Protein AF-A0A366MHG0-F1 (afdb_monomer)

Secondary structure (DSSP, 8-state):
-HHHHTT--TT--PPP-SS-TTSSSSS------SS-S-HHHHHHSPPPPPBTTSSSS-B-SHHHHHSS-HHHH--S-------TT--TTSTTTT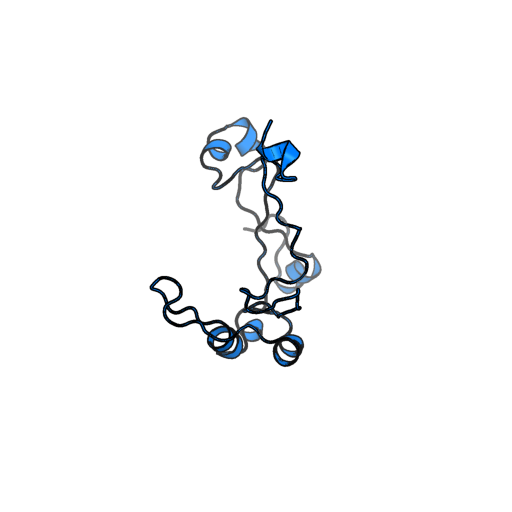TSHHHHHHS-S------HHHHHHHTPPTT--

Solvent-accessible surface area (backbone atoms only — not comparable to full-atom values): 8270 Å² total; per-residue (Å²): 109,71,49,60,76,71,72,44,48,97,88,55,80,77,73,88,73,84,61,42,83,91,44,97,61,36,50,97,69,84,50,41,62,63,80,46,92,48,66,79,46,39,80,76,22,52,48,56,77,58,38,74,61,57,88,84,39,69,45,72,34,34,65,62,36,67,68,55,72,55,39,80,81,51,74,71,88,86,80,88,83,81,59,95,62,49,55,92,92,27,71,68,32,60,70,33,69,75,35,23,68,77,60,73,69,91,82,83,91,70,58,68,74,55,28,60,73,72,70,54,57,92,91,66,130

Structure (mmCIF, N/CA/C/O backbone):
data_AF-A0A366MHG0-F1
#
_entry.id   AF-A0A366MHG0-F1
#
loop_
_atom_site.group_PDB
_atom_site.id
_atom_site.type_symbol
_atom_site.label_atom_id
_atom_site.label_alt_id
_atom_site.label_comp_id
_atom_site.label_asym_id
_atom_site.label_entity_id
_atom_site.label_seq_id
_atom_site.pdbx_PDB_ins_code
_atom_site.Cartn_x
_atom_site.Cartn_y
_atom_site.Cartn_z
_atom_site.occupancy
_atom_site.B_iso_or_equiv
_atom_site.auth_seq_id
_atom_site.auth_comp_id
_atom_site.auth_asym_id
_atom_site.auth_atom_id
_atom_site.pdbx_PDB_model_num
ATOM 1 N N . LYS A 1 1 ? -10.702 5.077 -48.556 1.00 59.97 1 LYS A N 1
ATOM 2 C CA . LYS A 1 1 ? -10.607 4.162 -49.718 1.00 59.97 1 LYS A CA 1
ATOM 3 C C . LYS A 1 1 ? -9.160 3.720 -49.944 1.00 59.97 1 LYS A C 1
ATOM 5 O O . LYS A 1 1 ? -8.868 2.586 -49.609 1.00 59.97 1 LYS A O 1
ATOM 10 N N . TYR A 1 2 ? -8.244 4.633 -50.281 1.00 74.56 2 TYR A N 1
ATOM 11 C CA . TYR A 1 2 ? -6.814 4.326 -50.474 1.00 74.56 2 TYR A CA 1
ATOM 12 C C . TYR A 1 2 ? -6.091 3.713 -49.258 1.00 74.56 2 TYR A C 1
ATOM 14 O O . TYR A 1 2 ? -5.275 2.819 -49.423 1.00 74.56 2 TYR A O 1
ATOM 22 N N . ALA A 1 3 ? -6.411 4.140 -48.029 1.00 69.38 3 ALA A N 1
ATOM 23 C CA . ALA A 1 3 ? -5.793 3.578 -46.821 1.00 69.38 3 ALA A CA 1
ATOM 24 C C . ALA A 1 3 ? -6.164 2.098 -46.595 1.00 69.38 3 ALA A C 1
ATOM 26 O O . ALA A 1 3 ? -5.289 1.281 -46.337 1.00 69.38 3 ALA A O 1
ATOM 27 N N . LEU A 1 4 ? -7.441 1.741 -46.773 1.00 69.88 4 LEU A N 1
ATOM 28 C CA . LEU A 1 4 ? -7.904 0.354 -46.651 1.00 69.88 4 LEU A CA 1
ATOM 29 C C . LEU A 1 4 ? -7.364 -0.522 -47.793 1.00 69.88 4 LEU A C 1
ATOM 31 O O . LEU A 1 4 ? -6.977 -1.658 -47.546 1.00 69.88 4 LEU A O 1
ATOM 35 N N . GLU A 1 5 ? -7.275 0.017 -49.016 1.00 78.56 5 GLU A N 1
ATOM 36 C CA . GLU A 1 5 ? -6.643 -0.657 -50.166 1.00 78.56 5 GLU A CA 1
ATOM 37 C C . GLU A 1 5 ? -5.135 -0.891 -49.952 1.00 78.56 5 GLU A C 1
ATOM 39 O O . GLU A 1 5 ? -4.614 -1.920 -50.369 1.00 78.56 5 GLU A O 1
ATOM 44 N N . ALA A 1 6 ? -4.443 0.007 -49.244 1.00 78.50 6 ALA A N 1
ATOM 45 C CA . ALA A 1 6 ? -3.040 -0.148 -48.852 1.00 78.50 6 ALA A CA 1
ATOM 46 C C . ALA A 1 6 ? -2.835 -1.037 -47.603 1.00 78.50 6 ALA A C 1
ATOM 48 O O . ALA A 1 6 ? -1.720 -1.129 -47.089 1.00 78.50 6 ALA A O 1
ATOM 49 N N . GLY A 1 7 ? -3.896 -1.663 -47.075 1.00 75.75 7 GLY A N 1
ATOM 50 C CA . GLY A 1 7 ? -3.837 -2.496 -45.869 1.00 75.75 7 GLY A CA 1
ATOM 51 C C . GLY A 1 7 ? -3.595 -1.712 -44.572 1.00 75.75 7 GLY A C 1
ATOM 52 O O . GLY A 1 7 ? -3.194 -2.293 -43.565 1.00 75.75 7 GLY A O 1
ATOM 53 N N . LEU A 1 8 ? -3.807 -0.393 -44.579 1.00 73.62 8 LEU A N 1
ATOM 54 C CA . LEU A 1 8 ? -3.691 0.485 -43.417 1.00 73.62 8 LEU A CA 1
ATOM 55 C C . LEU A 1 8 ? -5.051 0.584 -42.708 1.00 73.62 8 LEU A C 1
ATOM 57 O O . LEU A 1 8 ? -6.019 1.119 -43.253 1.00 73.62 8 LEU A O 1
ATOM 61 N N . CYS A 1 9 ? -5.133 0.077 -41.477 1.00 69.38 9 CYS A N 1
ATOM 62 C CA . CYS A 1 9 ? -6.289 0.262 -40.605 1.00 69.38 9 CYS A CA 1
ATOM 63 C C . CYS A 1 9 ? -6.327 1.703 -40.053 1.00 69.38 9 CYS A C 1
ATOM 65 O O . CYS A 1 9 ? -5.296 2.194 -39.586 1.00 69.38 9 CYS A O 1
ATOM 67 N N . PRO A 1 10 ? -7.499 2.377 -40.023 1.00 69.69 10 PRO A N 1
ATOM 68 C CA . PRO A 1 10 ? -7.635 3.758 -39.535 1.00 69.69 10 PRO A CA 1
ATOM 69 C C . PRO A 1 10 ? -7.179 3.977 -38.084 1.00 69.69 10 PRO A C 1
ATOM 71 O O . PRO A 1 10 ? -6.813 5.086 -37.716 1.00 69.69 10 PRO A O 1
ATOM 74 N N . TYR A 1 11 ? -7.198 2.923 -37.268 1.00 71.00 11 TYR A N 1
ATOM 75 C CA . TYR A 1 11 ? -6.796 2.921 -35.855 1.00 71.00 11 TYR A CA 1
ATOM 76 C C . TYR A 1 11 ? -5.328 2.498 -35.642 1.00 71.00 11 TYR A C 1
ATOM 78 O O . TYR A 1 11 ? -4.879 2.374 -34.505 1.00 71.00 11 TYR A O 1
ATOM 86 N N . GLY A 1 12 ? -4.569 2.295 -36.724 1.00 68.06 12 GLY A N 1
ATOM 87 C CA . GLY A 1 12 ? -3.175 1.861 -36.694 1.00 68.06 12 GLY A CA 1
ATOM 88 C C . GLY A 1 12 ? -2.996 0.362 -36.950 1.00 68.06 12 GLY A C 1
ATOM 89 O O . GLY A 1 12 ? -3.836 -0.462 -36.602 1.00 68.06 12 GLY A O 1
ATOM 90 N N . ASN A 1 13 ? -1.861 0.016 -37.561 1.00 71.44 13 ASN A N 1
ATOM 91 C CA . ASN A 1 13 ? -1.453 -1.362 -37.876 1.00 71.44 13 ASN A CA 1
ATOM 92 C C . ASN A 1 13 ? -0.520 -1.971 -36.814 1.00 71.44 13 ASN A C 1
ATOM 94 O O . ASN A 1 13 ? 0.109 -3.006 -37.048 1.00 71.44 13 ASN A O 1
ATOM 98 N N . ALA A 1 14 ? -0.370 -1.307 -35.667 1.00 74.50 14 ALA A N 1
ATOM 99 C CA . ALA A 1 14 ? 0.472 -1.797 -34.588 1.00 74.50 14 ALA A CA 1
ATOM 100 C C . ALA A 1 14 ? -0.120 -3.091 -34.012 1.00 74.50 14 ALA A 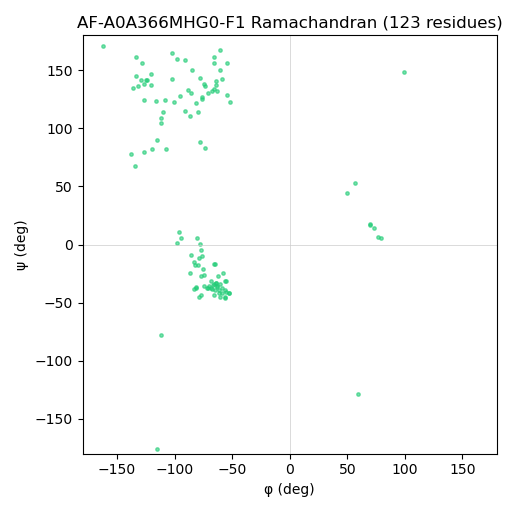C 1
ATOM 102 O O . ALA A 1 14 ? -1.319 -3.188 -33.756 1.00 74.50 14 ALA A O 1
ATOM 103 N N . LYS A 1 15 ? 0.732 -4.097 -33.806 1.00 77.12 15 LYS A N 1
ATOM 104 C CA . LYS A 1 15 ? 0.357 -5.315 -33.082 1.00 77.12 15 LYS A CA 1
ATOM 105 C C . LYS A 1 15 ? 0.535 -5.081 -31.587 1.00 77.12 15 LYS A C 1
ATOM 107 O O . LYS A 1 15 ? 1.423 -4.330 -31.183 1.00 77.12 15 LYS A O 1
ATOM 112 N N . ALA A 1 16 ? -0.276 -5.758 -30.775 1.00 83.56 16 ALA A N 1
ATOM 113 C CA . ALA A 1 16 ? -0.053 -5.799 -29.336 1.00 83.56 16 ALA A CA 1
ATOM 114 C C . ALA A 1 16 ? 1.379 -6.280 -29.050 1.00 83.56 16 ALA A C 1
ATOM 116 O O . ALA A 1 16 ? 1.827 -7.292 -29.593 1.00 83.56 16 ALA A O 1
ATOM 117 N N . MET A 1 17 ? 2.102 -5.527 -28.224 1.00 85.56 17 MET A N 1
ATOM 118 C CA . MET A 1 17 ? 3.479 -5.841 -27.866 1.00 85.56 17 MET A CA 1
ATOM 119 C C . MET A 1 17 ? 3.488 -6.794 -26.675 1.00 85.56 17 MET A C 1
ATOM 121 O O . MET A 1 17 ? 3.150 -6.407 -25.561 1.00 85.56 17 MET A O 1
ATOM 125 N N . THR A 1 18 ? 3.892 -8.041 -26.906 1.00 88.44 18 THR A N 1
ATOM 126 C CA . THR A 1 18 ? 4.148 -9.018 -25.833 1.00 88.44 18 THR A CA 1
ATOM 127 C C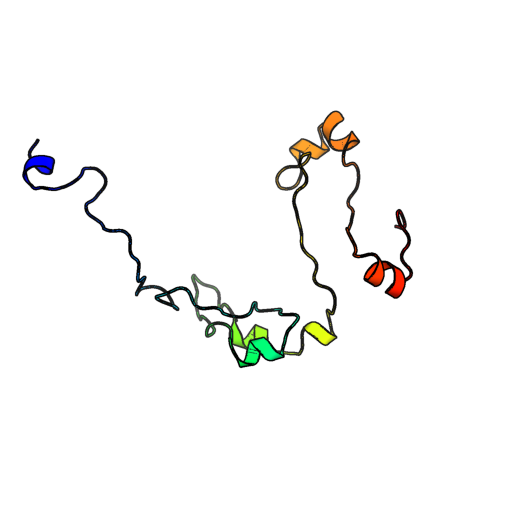 . THR A 1 18 ? 5.512 -8.814 -25.173 1.00 88.44 18 THR A C 1
ATOM 129 O O . THR A 1 18 ? 5.739 -9.297 -24.068 1.00 88.44 18 THR A O 1
ATOM 132 N N . ILE A 1 19 ? 6.411 -8.088 -25.844 1.00 90.31 19 ILE A N 1
ATOM 133 C CA . ILE A 1 19 ? 7.727 -7.689 -25.349 1.00 90.31 19 ILE A CA 1
ATOM 134 C C . ILE A 1 19 ? 7.834 -6.172 -25.500 1.00 90.31 19 ILE A C 1
ATOM 136 O O . ILE A 1 19 ? 7.671 -5.646 -26.603 1.00 90.31 19 ILE A O 1
ATOM 140 N N . ALA A 1 20 ? 8.116 -5.479 -24.399 1.00 91.00 20 ALA A N 1
ATOM 141 C CA . ALA A 1 20 ? 8.255 -4.028 -24.336 1.00 91.00 20 ALA A CA 1
ATOM 142 C C . ALA A 1 20 ? 9.734 -3.628 -24.157 1.00 91.00 20 ALA A C 1
ATOM 144 O O . ALA A 1 20 ? 10.166 -3.364 -23.039 1.00 91.00 20 ALA A O 1
ATOM 145 N N . PRO A 1 21 ? 10.545 -3.568 -25.232 1.00 87.56 21 PRO A N 1
ATOM 146 C CA . PRO A 1 21 ? 11.993 -3.361 -25.126 1.00 87.56 21 PRO A CA 1
ATOM 147 C C . PRO A 1 21 ? 12.397 -1.998 -24.543 1.00 87.56 21 PRO A C 1
ATOM 149 O O . PRO A 1 21 ? 13.540 -1.830 -24.136 1.00 87.56 21 PRO A O 1
ATOM 152 N N . SER A 1 22 ? 11.487 -1.021 -24.503 1.00 88.19 22 SER A N 1
ATOM 153 C CA . SER A 1 22 ? 11.720 0.294 -23.896 1.00 88.19 22 SER A CA 1
ATOM 154 C C . SER A 1 22 ? 11.618 0.295 -22.366 1.00 88.19 22 SER A C 1
ATOM 156 O O . SER A 1 22 ? 11.963 1.294 -21.736 1.00 88.19 22 SER A O 1
ATOM 158 N N . PHE A 1 23 ? 11.106 -0.778 -21.756 1.00 89.69 23 PHE A N 1
ATOM 159 C CA . PHE A 1 23 ? 10.932 -0.877 -20.309 1.00 89.69 23 PHE A CA 1
ATOM 160 C C . PHE A 1 23 ? 12.174 -1.492 -19.659 1.00 89.69 23 PHE A C 1
ATOM 162 O O . PHE A 1 23 ? 12.944 -2.198 -20.304 1.00 89.69 23 PHE A O 1
ATOM 169 N N . ILE A 1 24 ? 12.350 -1.245 -18.355 1.00 88.94 24 ILE A N 1
ATOM 170 C CA . ILE A 1 24 ? 13.441 -1.849 -17.564 1.00 88.94 24 ILE A CA 1
ATOM 171 C C . ILE A 1 24 ? 13.372 -3.376 -17.657 1.00 88.94 24 ILE A C 1
ATOM 173 O O . ILE A 1 24 ? 14.382 -4.040 -17.876 1.00 88.94 24 ILE A O 1
ATOM 177 N N . ASP A 1 25 ? 12.161 -3.916 -17.517 1.00 91.75 25 ASP A N 1
ATOM 178 C CA . ASP A 1 25 ? 11.866 -5.325 -17.715 1.00 91.75 25 ASP A CA 1
ATOM 179 C C . ASP A 1 25 ? 10.995 -5.470 -18.971 1.00 91.75 25 ASP A C 1
ATOM 181 O O . ASP A 1 25 ? 9.821 -5.096 -18.947 1.00 91.75 25 ASP A O 1
ATOM 185 N N . PRO A 1 26 ? 11.540 -6.015 -20.076 1.00 93.00 26 PRO A N 1
ATOM 186 C CA . PRO A 1 26 ? 10.791 -6.163 -21.326 1.00 93.00 26 PRO A CA 1
ATOM 187 C C . PRO A 1 26 ? 9.612 -7.135 -21.254 1.00 93.00 26 PRO A C 1
ATOM 189 O O . PRO A 1 26 ? 8.758 -7.144 -22.137 1.00 93.00 26 PRO A O 1
ATOM 192 N N . ILE A 1 27 ? 9.595 -7.977 -20.224 1.00 93.94 27 ILE A N 1
ATOM 193 C CA . ILE A 1 27 ? 8.565 -8.965 -19.908 1.00 93.94 27 ILE A CA 1
ATOM 194 C C . ILE A 1 27 ? 8.279 -8.814 -18.410 1.00 93.94 27 ILE A C 1
ATOM 196 O O . ILE A 1 27 ? 9.228 -8.545 -17.666 1.00 93.94 27 ILE A O 1
ATOM 200 N N . PRO A 1 28 ? 7.028 -9.000 -17.943 1.00 92.50 28 PRO A N 1
ATOM 201 C CA . PRO A 1 28 ? 6.713 -8.949 -16.523 1.00 92.50 28 PRO A CA 1
ATOM 202 C C . PRO A 1 28 ? 7.625 -9.870 -15.712 1.00 92.50 28 PRO A C 1
ATOM 204 O O . PRO A 1 28 ? 7.694 -11.077 -15.946 1.00 92.50 28 PRO A O 1
ATOM 207 N N . LYS A 1 29 ? 8.328 -9.280 -14.750 1.00 92.31 29 LYS A N 1
ATOM 208 C CA . LYS A 1 29 ? 9.146 -9.988 -13.771 1.00 92.31 29 LYS A CA 1
ATOM 209 C C . LYS A 1 29 ? 8.695 -9.571 -12.388 1.00 92.31 29 LYS A C 1
ATOM 211 O O . LYS A 1 29 ? 8.380 -8.404 -12.161 1.00 92.31 29 LYS A O 1
ATOM 216 N N . HIS A 1 30 ? 8.677 -10.530 -11.472 1.00 94.12 30 HIS A N 1
ATOM 217 C CA . HIS A 1 30 ? 8.450 -10.220 -10.070 1.00 94.12 30 HIS A CA 1
ATOM 218 C C . HIS A 1 30 ? 9.634 -9.425 -9.519 1.00 94.12 30 HIS A C 1
ATOM 220 O O . HIS A 1 30 ? 10.789 -9.804 -9.724 1.00 94.12 30 HIS A O 1
ATOM 226 N N . ARG A 1 31 ? 9.326 -8.336 -8.820 1.00 94.00 31 ARG A N 1
ATOM 227 C CA . ARG A 1 31 ? 10.259 -7.545 -8.019 1.00 94.00 31 ARG A CA 1
ATOM 228 C C . ARG A 1 31 ? 9.572 -7.235 -6.706 1.00 94.00 31 ARG A C 1
ATOM 230 O O . ARG A 1 31 ? 8.401 -6.851 -6.707 1.00 94.00 31 ARG A O 1
ATOM 237 N N . GLU A 1 32 ? 10.282 -7.402 -5.603 1.00 94.75 32 GLU A N 1
ATOM 238 C CA . GLU A 1 32 ? 9.731 -7.059 -4.303 1.00 94.75 32 GLU A CA 1
ATOM 239 C C . GLU A 1 32 ? 9.464 -5.552 -4.208 1.00 94.75 32 GLU A C 1
ATOM 241 O O . GLU A 1 32 ? 10.277 -4.746 -4.682 1.00 94.75 32 GLU A O 1
ATOM 246 N N . PRO A 1 33 ? 8.351 -5.151 -3.570 1.00 92.69 33 PRO A N 1
ATOM 247 C CA . PRO A 1 33 ? 8.112 -3.761 -3.215 1.00 92.69 33 PRO A CA 1
ATOM 248 C C . PRO A 1 33 ? 9.264 -3.172 -2.389 1.00 92.69 33 PRO A C 1
ATOM 250 O O . PRO A 1 33 ? 9.988 -3.885 -1.691 1.00 92.69 33 PRO A O 1
ATOM 253 N N . LEU A 1 34 ? 9.400 -1.843 -2.419 1.00 93.00 34 LEU A N 1
ATOM 254 C CA . LEU A 1 34 ? 10.441 -1.127 -1.665 1.00 93.00 34 LEU A CA 1
ATOM 255 C C . LEU A 1 34 ? 10.391 -1.423 -0.162 1.00 93.00 34 LEU A C 1
ATOM 257 O O . LEU A 1 34 ? 11.426 -1.587 0.475 1.00 93.00 34 LEU A O 1
ATOM 261 N N . HIS A 1 35 ? 9.182 -1.523 0.387 1.00 91.38 35 HIS A N 1
ATOM 262 C CA . HIS A 1 35 ? 8.938 -1.868 1.781 1.00 91.38 35 HIS A CA 1
ATOM 263 C C . HIS A 1 35 ? 8.206 -3.208 1.825 1.00 91.38 35 HIS A C 1
ATOM 265 O O . HIS A 1 35 ? 6.980 -3.262 1.744 1.00 91.38 35 HIS A O 1
ATOM 271 N N . SER A 1 36 ? 8.972 -4.299 1.887 1.00 89.88 36 SER A N 1
ATOM 272 C CA . SER A 1 36 ? 8.430 -5.656 1.983 1.00 89.88 36 SER A CA 1
ATOM 273 C C . SER A 1 36 ? 8.525 -6.186 3.413 1.00 89.88 36 SER A C 1
ATOM 275 O O . SER A 1 36 ? 9.514 -5.986 4.116 1.00 89.88 36 SER A O 1
ATOM 277 N N . PHE A 1 37 ? 7.505 -6.936 3.831 1.00 88.38 37 PHE A N 1
ATOM 278 C CA . PHE A 1 37 ? 7.491 -7.680 5.097 1.00 88.38 37 PHE A CA 1
ATOM 279 C C . PHE A 1 37 ? 8.333 -8.971 5.033 1.00 88.38 37 PHE A C 1
ATOM 281 O O . PHE A 1 37 ? 8.483 -9.684 6.038 1.00 88.38 37 PHE A O 1
ATOM 288 N N . ARG A 1 38 ? 8.872 -9.279 3.845 1.00 89.75 38 ARG A N 1
ATOM 289 C CA . ARG A 1 38 ? 9.686 -10.454 3.532 1.00 89.75 38 ARG A CA 1
ATOM 290 C C . ARG A 1 38 ? 11.081 -10.054 3.047 1.00 89.75 38 ARG A C 1
ATOM 292 O O . ARG A 1 38 ? 11.330 -10.052 1.842 1.00 89.75 38 ARG A O 1
ATOM 299 N N . PRO A 1 39 ? 12.014 -9.760 3.972 1.00 88.38 39 PRO A N 1
ATOM 300 C CA . PRO A 1 39 ? 13.404 -9.474 3.615 1.00 88.38 39 PRO A CA 1
ATOM 301 C C . PRO A 1 39 ? 14.058 -10.604 2.808 1.00 88.38 39 PRO A C 1
ATOM 303 O O . PRO A 1 39 ? 14.854 -10.345 1.915 1.00 88.38 39 PRO A O 1
ATOM 306 N N . ASP A 1 40 ? 13.645 -11.851 3.048 1.00 91.69 40 ASP A N 1
ATOM 307 C CA . ASP A 1 40 ? 14.121 -13.032 2.324 1.00 91.69 40 ASP A CA 1
ATOM 308 C C . ASP A 1 40 ? 13.804 -13.004 0.819 1.00 91.69 40 ASP A C 1
ATOM 310 O O . ASP A 1 40 ? 14.504 -13.625 0.018 1.00 91.69 40 ASP A O 1
ATOM 314 N N . LEU A 1 41 ? 12.738 -12.304 0.419 1.00 92.62 41 LEU A N 1
ATOM 315 C CA . LEU A 1 41 ? 12.382 -12.146 -0.988 1.00 92.62 41 LEU A CA 1
ATOM 316 C C . LEU A 1 41 ? 13.096 -10.968 -1.643 1.00 92.62 41 LEU A C 1
ATOM 318 O O . LEU A 1 41 ? 13.295 -11.009 -2.854 1.00 92.62 41 LEU A O 1
ATOM 322 N N . ILE A 1 42 ? 13.516 -9.961 -0.871 1.00 92.38 42 ILE A N 1
ATOM 323 C CA . ILE A 1 42 ? 14.257 -8.805 -1.395 1.00 92.38 42 ILE A CA 1
ATOM 324 C C . ILE A 1 42 ? 15.578 -9.274 -2.013 1.00 92.38 42 ILE A C 1
ATOM 326 O O . ILE A 1 42 ? 15.929 -8.849 -3.110 1.00 92.38 42 ILE A O 1
ATOM 330 N N . GLU A 1 43 ? 16.265 -10.216 -1.361 1.00 90.00 43 GLU A N 1
ATOM 331 C CA . GLU A 1 43 ? 17.504 -10.810 -1.879 1.00 90.00 43 GLU A CA 1
ATOM 332 C C . GLU A 1 43 ? 17.289 -11.580 -3.193 1.00 90.00 43 GLU A C 1
ATOM 334 O O . GLU A 1 43 ? 18.143 -11.560 -4.079 1.00 90.00 43 GLU A O 1
ATOM 339 N N . LYS A 1 44 ? 16.140 -12.253 -3.342 1.00 93.50 44 LYS A N 1
ATOM 340 C CA . LYS A 1 44 ? 15.817 -13.063 -4.530 1.00 93.50 44 LYS A CA 1
ATOM 341 C C . LYS A 1 44 ? 15.288 -12.229 -5.693 1.00 93.50 44 LYS A C 1
ATOM 343 O O . LYS A 1 44 ? 15.561 -12.544 -6.850 1.00 93.50 44 LYS A O 1
ATOM 348 N N . TYR A 1 45 ? 14.508 -11.198 -5.388 1.00 94.75 45 TYR A N 1
ATOM 349 C CA . TYR A 1 45 ? 13.783 -10.376 -6.352 1.00 94.75 45 TYR A CA 1
ATOM 350 C C . TYR A 1 45 ? 13.954 -8.890 -6.017 1.00 94.75 45 TYR A C 1
ATOM 352 O O . TYR A 1 45 ? 12.985 -8.228 -5.636 1.00 94.75 45 TYR A O 1
ATOM 360 N N . PRO A 1 46 ? 15.172 -8.340 -6.154 1.00 94.12 46 PRO A N 1
ATOM 361 C CA . PRO A 1 46 ? 15.439 -6.960 -5.776 1.00 94.12 46 PRO A CA 1
ATOM 362 C C . PRO A 1 46 ? 14.687 -5.958 -6.662 1.00 94.12 46 PRO A C 1
ATOM 364 O O . PRO A 1 46 ? 14.345 -6.224 -7.828 1.00 94.12 46 PRO A O 1
ATOM 367 N N . ALA A 1 47 ? 14.472 -4.762 -6.114 1.00 94.12 47 ALA A N 1
ATOM 368 C CA . ALA A 1 47 ? 13.964 -3.620 -6.857 1.00 94.12 47 ALA A CA 1
ATOM 369 C C . ALA A 1 47 ? 14.908 -3.227 -8.010 1.00 94.12 47 ALA A C 1
ATOM 371 O O . ALA A 1 47 ? 16.039 -3.700 -8.143 1.00 94.12 47 ALA A O 1
ATOM 372 N N . SER A 1 48 ? 14.408 -2.369 -8.894 1.00 93.00 48 SER A N 1
ATOM 373 C CA . SER A 1 48 ? 15.181 -1.835 -10.016 1.00 93.00 48 SER A CA 1
ATOM 374 C C . SER A 1 48 ? 16.336 -0.950 -9.540 1.00 93.00 48 SER A C 1
ATOM 376 O O . SER A 1 48 ? 16.324 -0.444 -8.421 1.00 93.00 48 SER A O 1
ATOM 378 N N . ALA A 1 49 ? 17.318 -0.722 -10.413 1.00 93.25 49 ALA A N 1
ATOM 379 C CA . ALA A 1 49 ? 18.362 0.263 -10.154 1.00 93.25 49 ALA A CA 1
ATOM 380 C C . ALA A 1 49 ? 17.775 1.677 -9.995 1.00 93.25 49 ALA A C 1
ATOM 382 O O . ALA A 1 49 ? 16.753 2.013 -10.607 1.00 93.25 49 ALA A O 1
ATOM 383 N N . ASP A 1 50 ? 18.452 2.497 -9.196 1.00 94.19 50 ASP A N 1
ATOM 384 C CA . ASP A 1 50 ? 18.108 3.902 -8.992 1.00 94.19 50 ASP A CA 1
ATOM 385 C C . ASP A 1 50 ? 18.131 4.667 -10.318 1.00 94.19 50 ASP A C 1
ATOM 387 O O . ASP A 1 50 ? 18.975 4.425 -11.186 1.00 94.19 50 ASP A O 1
ATOM 391 N N . LYS A 1 51 ? 17.195 5.604 -10.481 1.00 92.12 51 LYS A N 1
ATOM 392 C CA . LYS A 1 51 ? 17.120 6.438 -11.682 1.00 92.12 51 LYS A CA 1
ATOM 393 C C . LYS A 1 51 ? 17.505 7.863 -11.348 1.00 92.12 51 LYS A C 1
ATOM 395 O O . LYS A 1 51 ? 16.762 8.556 -10.659 1.00 92.12 51 LYS A O 1
ATOM 400 N N . THR A 1 52 ? 18.620 8.312 -11.903 1.00 92.06 52 THR A N 1
ATOM 401 C CA . THR A 1 52 ? 18.994 9.722 -11.858 1.00 92.06 52 THR A CA 1
ATOM 402 C C . THR A 1 52 ? 18.199 10.515 -12.891 1.00 92.06 52 THR A C 1
ATOM 404 O O . THR A 1 52 ? 17.908 10.025 -13.986 1.00 92.06 52 THR A O 1
ATOM 407 N N . ASN A 1 53 ? 17.819 11.742 -12.539 1.00 87.88 53 ASN A N 1
ATOM 408 C CA . ASN A 1 53 ? 17.089 12.673 -13.395 1.00 87.88 53 ASN A CA 1
ATOM 409 C C . ASN A 1 53 ? 15.846 12.051 -14.073 1.00 87.88 53 ASN A C 1
ATOM 411 O O . ASN A 1 53 ? 15.590 12.244 -15.267 1.00 87.88 53 ASN A O 1
ATOM 415 N N . HIS A 1 54 ? 15.047 11.297 -13.314 1.00 87.62 54 HIS A N 1
ATOM 416 C CA . HIS A 1 54 ? 13.778 10.751 -13.781 1.00 87.62 54 HIS A CA 1
ATOM 417 C C . HIS A 1 54 ? 12.735 11.871 -13.869 1.00 87.62 54 HIS A C 1
ATOM 419 O O . HIS A 1 54 ? 11.971 12.119 -12.942 1.00 87.62 54 HIS A O 1
ATOM 425 N N . TRP A 1 55 ? 12.755 12.602 -14.986 1.00 87.38 55 TRP A N 1
ATOM 426 C CA . TRP A 1 55 ? 11.960 13.817 -15.190 1.00 87.38 55 TRP A CA 1
ATOM 427 C C . TRP A 1 55 ? 12.211 14.887 -14.118 1.00 87.38 55 TRP A C 1
ATOM 429 O O . TRP A 1 55 ? 11.270 15.442 -13.556 1.00 87.38 55 TRP A O 1
ATOM 439 N N . ARG A 1 56 ? 13.493 15.240 -13.917 1.00 91.75 56 ARG A N 1
ATOM 440 C CA . ARG A 1 56 ? 13.986 16.286 -12.991 1.00 91.75 56 ARG A CA 1
ATOM 441 C C . ARG A 1 56 ? 14.065 15.888 -11.515 1.00 91.75 56 ARG A C 1
ATOM 443 O O . ARG A 1 56 ? 14.381 16.745 -10.697 1.00 91.75 56 ARG A O 1
ATOM 450 N N . VAL A 1 57 ? 13.807 14.627 -11.171 1.00 92.62 57 VAL A N 1
ATOM 451 C CA . VAL A 1 57 ? 13.944 14.119 -9.798 1.00 92.62 57 VAL A CA 1
ATOM 452 C C . VAL A 1 57 ? 14.726 12.811 -9.807 1.00 92.62 57 VAL A C 1
ATOM 454 O O . VAL A 1 57 ? 14.486 11.947 -10.650 1.00 92.62 57 VAL A O 1
ATOM 457 N N . ASP A 1 58 ? 15.664 12.664 -8.877 1.00 93.62 58 ASP A N 1
ATOM 458 C CA . ASP A 1 58 ? 16.342 11.391 -8.641 1.00 93.62 58 ASP A CA 1
ATOM 459 C C . ASP A 1 58 ? 15.408 10.458 -7.864 1.00 93.62 58 ASP A C 1
ATOM 461 O O . ASP A 1 58 ? 14.865 10.828 -6.823 1.00 93.62 58 ASP A O 1
ATOM 465 N N . VAL A 1 59 ? 15.197 9.249 -8.382 1.00 93.25 59 VAL A N 1
ATOM 466 C CA . VAL A 1 59 ? 14.294 8.260 -7.784 1.00 93.25 59 VAL A CA 1
ATOM 467 C C . VAL A 1 59 ? 15.116 7.093 -7.239 1.00 93.25 59 VAL A C 1
ATOM 469 O O . VAL A 1 59 ? 15.589 6.267 -8.033 1.00 93.25 59 VAL A O 1
ATOM 472 N N . PRO A 1 60 ? 15.289 7.009 -5.906 1.00 93.88 60 PRO A N 1
ATOM 473 C CA . PRO A 1 60 ? 15.944 5.879 -5.270 1.00 93.88 60 PRO A CA 1
ATOM 474 C C . PRO A 1 60 ? 14.986 4.683 -5.223 1.00 93.88 60 PRO A C 1
ATOM 476 O O . PRO A 1 60 ? 13.872 4.778 -4.705 1.00 93.88 60 PRO A O 1
ATOM 479 N N . TYR A 1 61 ? 15.424 3.549 -5.761 1.00 94.19 61 TYR A N 1
ATOM 480 C CA . TYR A 1 61 ? 14.712 2.277 -5.725 1.00 94.19 61 TYR A CA 1
ATOM 481 C C . TYR A 1 61 ? 15.471 1.296 -4.831 1.00 94.19 61 TYR A C 1
ATOM 483 O O . TYR A 1 61 ? 15.094 1.093 -3.677 1.00 94.19 61 TYR A O 1
ATOM 491 N N . ILE A 1 62 ? 16.561 0.712 -5.334 1.00 94.00 62 ILE A N 1
ATOM 492 C CA . ILE A 1 62 ? 17.323 -0.293 -4.591 1.00 94.00 62 ILE A CA 1
ATOM 493 C C . ILE A 1 62 ? 18.010 0.317 -3.370 1.00 94.00 62 ILE A C 1
ATOM 495 O O . ILE A 1 62 ? 17.973 -0.293 -2.306 1.00 94.00 62 ILE A O 1
ATOM 499 N N . SER A 1 63 ? 18.534 1.545 -3.478 1.00 94.06 63 SER A N 1
ATOM 500 C CA . SER A 1 63 ? 19.152 2.230 -2.334 1.00 94.06 63 SER A CA 1
ATOM 501 C C . SER A 1 63 ? 18.171 2.405 -1.179 1.00 94.06 63 SER A C 1
ATOM 503 O O . SER A 1 63 ? 18.525 2.140 -0.034 1.00 94.06 63 SER A O 1
ATOM 505 N N . ARG A 1 64 ? 16.917 2.767 -1.478 1.00 94.50 64 ARG A N 1
ATOM 506 C CA . ARG A 1 64 ? 15.855 2.903 -0.473 1.00 94.50 64 ARG A CA 1
ATOM 507 C C . ARG A 1 64 ? 15.401 1.553 0.082 1.00 94.50 64 ARG A C 1
ATOM 509 O O . ARG A 1 64 ? 15.112 1.443 1.271 1.00 94.50 64 ARG A O 1
ATOM 516 N N . GLN A 1 65 ? 15.340 0.524 -0.761 1.00 93.69 65 GLN A N 1
ATOM 517 C CA . GLN A 1 65 ? 14.946 -0.824 -0.348 1.00 93.69 65 GLN A CA 1
ATOM 518 C C . GLN A 1 65 ? 15.956 -1.442 0.632 1.00 93.69 65 GLN A C 1
ATOM 520 O O . GLN A 1 65 ? 15.541 -2.081 1.596 1.00 93.69 65 GLN A O 1
ATOM 525 N N . THR A 1 66 ? 17.260 -1.221 0.424 1.00 91.31 66 THR A N 1
ATOM 526 C CA . THR A 1 66 ? 18.338 -1.804 1.245 1.00 91.31 66 THR A CA 1
ATOM 527 C C . THR A 1 66 ? 18.885 -0.873 2.327 1.00 91.31 66 THR A C 1
ATOM 529 O O . THR A 1 66 ? 19.811 -1.254 3.034 1.00 91.31 66 THR A O 1
ATOM 532 N N . GLU A 1 67 ? 18.352 0.343 2.461 1.00 92.75 67 GLU A N 1
ATOM 533 C CA . GLU A 1 67 ? 18.821 1.340 3.436 1.00 92.75 67 GLU A CA 1
ATOM 534 C C . GLU A 1 67 ? 18.807 0.809 4.875 1.00 92.75 67 GLU A C 1
ATOM 536 O O . GLU A 1 67 ? 19.728 1.070 5.646 1.00 92.75 67 GLU A O 1
ATOM 541 N N . LYS A 1 68 ? 17.758 0.062 5.235 1.00 89.75 68 LYS A N 1
ATOM 542 C CA . LYS A 1 68 ? 17.576 -0.549 6.555 1.00 89.75 68 LYS A CA 1
ATOM 543 C C . LYS A 1 68 ? 16.535 -1.665 6.517 1.00 89.75 68 LYS A C 1
ATOM 545 O O . LYS A 1 68 ? 15.800 -1.817 5.541 1.00 89.75 68 LYS A O 1
ATOM 550 N N . ASN A 1 69 ? 16.424 -2.417 7.612 1.00 87.81 69 ASN A N 1
ATOM 551 C CA . ASN A 1 69 ? 15.369 -3.412 7.775 1.00 87.81 69 ASN A CA 1
ATOM 552 C C . ASN A 1 69 ? 14.031 -2.748 8.151 1.00 87.81 69 ASN A C 1
ATOM 554 O O . ASN A 1 69 ? 13.690 -2.605 9.323 1.00 87.81 69 ASN A O 1
ATOM 558 N N . TRP A 1 70 ? 13.252 -2.360 7.138 1.00 90.38 70 TRP A N 1
ATOM 559 C CA . TRP A 1 70 ? 11.954 -1.689 7.303 1.00 90.38 70 TRP A CA 1
ATOM 560 C C . TRP A 1 70 ? 10.958 -2.458 8.173 1.00 90.38 70 TRP A C 1
ATOM 562 O O . TRP A 1 70 ? 10.157 -1.843 8.870 1.00 90.38 70 TRP A O 1
ATOM 572 N N . LYS A 1 71 ? 11.018 -3.792 8.158 1.00 89.88 71 LYS A N 1
ATOM 573 C CA . LYS A 1 71 ? 10.109 -4.655 8.917 1.00 89.88 71 LYS A CA 1
ATOM 574 C C . LYS A 1 71 ? 10.294 -4.521 10.428 1.00 89.88 71 LYS A C 1
ATOM 576 O O . LYS A 1 71 ? 9.327 -4.665 11.167 1.00 89.88 71 LYS A O 1
ATOM 581 N N . GLU A 1 72 ? 11.524 -4.315 10.889 1.00 90.75 72 GLU A N 1
ATOM 582 C CA . GLU A 1 72 ? 11.816 -4.213 12.324 1.00 90.75 72 GLU A CA 1
ATOM 583 C C . GLU A 1 72 ? 11.294 -2.899 12.907 1.00 90.75 72 GLU A C 1
ATOM 585 O O . GLU A 1 72 ? 10.771 -2.885 14.018 1.00 90.75 72 GLU A O 1
ATOM 590 N N . GLU A 1 73 ? 11.380 -1.814 12.138 1.00 90.94 73 GLU A N 1
ATOM 591 C CA . GLU A 1 73 ? 10.911 -0.489 12.552 1.00 90.94 73 GLU A CA 1
ATOM 592 C C . GLU A 1 73 ? 9.403 -0.307 12.331 1.00 90.94 73 GLU A C 1
ATOM 594 O O . GLU A 1 73 ? 8.712 0.263 13.173 1.00 90.94 73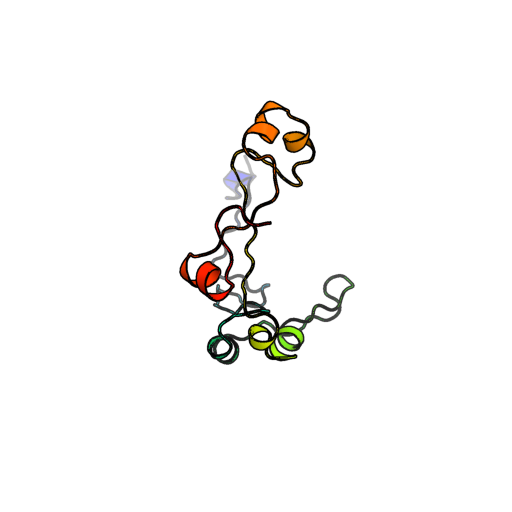 GLU A O 1
ATOM 599 N N . PHE A 1 74 ? 8.876 -0.839 11.224 1.00 91.94 74 PHE A N 1
ATOM 600 C CA . PHE A 1 74 ? 7.468 -0.746 10.838 1.00 91.94 74 PHE A CA 1
ATOM 601 C C . PHE A 1 74 ? 6.893 -2.148 10.572 1.00 91.94 74 PHE A C 1
ATOM 603 O O . PHE A 1 74 ? 6.759 -2.571 9.422 1.00 91.94 74 PHE A O 1
ATOM 610 N N . PRO A 1 75 ? 6.538 -2.902 11.629 1.00 90.38 75 PRO A N 1
ATOM 611 C CA . PRO A 1 75 ? 6.130 -4.303 11.502 1.00 90.38 75 PRO A CA 1
ATOM 612 C C . PRO A 1 75 ? 4.705 -4.504 10.963 1.00 90.38 75 PRO A C 1
ATOM 614 O O . PRO A 1 75 ? 4.313 -5.640 10.683 1.00 90.38 75 PRO A O 1
ATOM 617 N N . ILE A 1 76 ? 3.912 -3.434 10.847 1.00 91.31 76 ILE A N 1
ATOM 618 C CA . ILE A 1 76 ? 2.506 -3.487 10.436 1.00 91.31 76 ILE A CA 1
ATOM 619 C C . ILE A 1 76 ? 2.364 -2.912 9.028 1.00 91.31 76 ILE A C 1
ATOM 621 O O . ILE A 1 76 ? 2.708 -1.760 8.774 1.00 91.31 76 ILE A O 1
ATOM 625 N N . ASN A 1 77 ? 1.787 -3.710 8.129 1.00 90.88 77 ASN A N 1
ATOM 626 C CA . ASN A 1 77 ? 1.384 -3.243 6.809 1.00 90.88 77 ASN A CA 1
ATOM 627 C C . ASN A 1 77 ? 0.034 -2.536 6.907 1.00 90.88 77 ASN A C 1
ATOM 629 O O . ASN A 1 77 ? -0.958 -3.146 7.302 1.00 90.88 77 ASN A O 1
ATOM 633 N N . ILE A 1 78 ? -0.001 -1.271 6.498 1.00 92.19 78 ILE A N 1
ATOM 634 C CA . ILE A 1 78 ? -1.231 -0.485 6.407 1.00 92.19 78 ILE A CA 1
ATOM 635 C C . ILE A 1 78 ? -1.662 -0.458 4.945 1.00 92.19 78 ILE A C 1
ATOM 637 O O . ILE A 1 78 ? -0.907 -0.028 4.073 1.00 92.19 78 ILE A O 1
ATOM 641 N N . VAL A 1 79 ? -2.881 -0.920 4.681 1.00 93.31 79 VAL A N 1
ATOM 642 C CA . VAL A 1 79 ? -3.481 -0.915 3.346 1.00 93.31 79 VAL A CA 1
ATOM 643 C C . VAL A 1 79 ? -4.696 -0.006 3.381 1.00 93.31 79 VAL A C 1
ATOM 645 O O . VAL A 1 79 ? -5.599 -0.208 4.186 1.00 93.31 79 VAL A O 1
ATOM 648 N N . SER A 1 80 ? -4.720 0.998 2.508 1.00 94.31 80 SER A N 1
ATOM 649 C CA . SER A 1 80 ? -5.904 1.826 2.311 1.00 94.31 80 SER A CA 1
ATOM 650 C C . SER A 1 80 ? -6.815 1.206 1.254 1.00 94.31 80 SER A C 1
ATOM 652 O O . SER A 1 80 ? -6.375 0.779 0.184 1.00 94.31 80 SER A O 1
ATOM 654 N N . GLY A 1 81 ? -8.103 1.148 1.577 1.00 93.00 81 GLY A N 1
ATO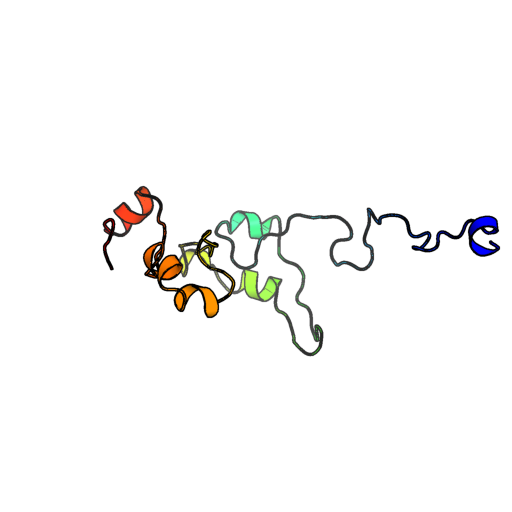M 655 C CA . GLY A 1 81 ? -9.162 0.671 0.697 1.00 93.00 81 GLY A CA 1
ATOM 656 C C . GLY A 1 81 ? -10.153 1.776 0.351 1.00 93.00 81 GLY A C 1
ATOM 657 O O . GLY A 1 81 ? -9.984 2.937 0.722 1.00 93.00 81 GLY A O 1
ATOM 658 N N . ARG A 1 82 ? -11.201 1.402 -0.380 1.00 94.44 82 ARG A N 1
ATOM 659 C CA . ARG A 1 82 ? -12.380 2.242 -0.599 1.00 94.44 82 ARG A CA 1
ATOM 660 C C . ARG A 1 82 ? -13.597 1.512 -0.066 1.00 94.44 82 ARG A C 1
ATOM 662 O O . ARG A 1 82 ? -13.669 0.290 -0.169 1.00 94.44 82 ARG A O 1
ATOM 669 N N . VAL A 1 83 ? -14.536 2.292 0.439 1.00 94.12 83 VAL A N 1
ATOM 670 C CA . VAL A 1 83 ? -15.877 1.845 0.808 1.00 94.12 83 VAL A CA 1
ATOM 671 C C . VAL A 1 83 ? -16.855 2.279 -0.278 1.00 94.12 83 VAL A C 1
ATOM 673 O O . VAL A 1 83 ? -16.511 3.106 -1.127 1.00 94.12 83 VAL A O 1
ATOM 676 N N . VAL A 1 84 ? -18.054 1.711 -0.290 1.00 95.19 84 VAL A N 1
ATOM 677 C CA . VAL A 1 84 ? -19.042 1.976 -1.348 1.00 95.19 84 VAL A CA 1
ATOM 678 C C . VAL A 1 84 ? -19.567 3.414 -1.262 1.00 95.19 84 VAL A C 1
ATOM 680 O O . VAL A 1 84 ? -19.867 4.041 -2.275 1.00 95.19 84 VAL A O 1
ATOM 683 N N . GLU A 1 85 ? -19.624 3.957 -0.054 1.00 95.56 85 GLU A N 1
ATOM 684 C CA . GLU A 1 85 ? -20.281 5.208 0.309 1.00 95.56 85 GLU A CA 1
ATOM 685 C C . GLU A 1 85 ? -19.412 6.445 0.039 1.00 95.56 85 GLU A C 1
ATOM 687 O O . GLU A 1 85 ? -19.908 7.576 0.058 1.00 95.56 85 GLU A O 1
ATOM 692 N N . HIS A 1 86 ? -18.106 6.270 -0.187 1.00 96.00 86 HIS A N 1
ATOM 693 C CA . HIS A 1 86 ? -17.154 7.373 -0.302 1.00 96.00 86 HIS A CA 1
ATOM 694 C C . HIS A 1 86 ? -16.285 7.298 -1.553 1.00 96.00 86 HIS A C 1
ATOM 696 O O . HIS A 1 86 ? -15.807 6.243 -1.966 1.00 96.00 86 HIS A O 1
ATOM 702 N N . MET A 1 87 ? -16.031 8.471 -2.136 1.00 94.25 87 MET A N 1
ATOM 703 C CA . MET A 1 87 ? -15.261 8.616 -3.367 1.00 94.25 87 MET A CA 1
ATOM 704 C C . MET A 1 87 ? -14.117 9.612 -3.194 1.00 94.25 87 MET A C 1
ATOM 706 O O . MET A 1 87 ? -14.284 10.697 -2.636 1.00 94.25 87 MET A O 1
ATOM 710 N N . GLY A 1 88 ? -12.952 9.267 -3.747 1.00 92.81 88 GLY A N 1
ATOM 711 C CA . GLY A 1 88 ? -11.785 10.149 -3.769 1.00 92.81 88 GLY A CA 1
ATOM 712 C C . GLY A 1 88 ? -11.337 10.528 -2.358 1.00 92.81 88 GLY A C 1
ATOM 713 O O . GLY A 1 88 ? -11.161 9.661 -1.509 1.00 92.81 88 GLY A O 1
ATOM 714 N N . THR A 1 89 ? -11.169 11.825 -2.107 1.00 92.62 89 THR A N 1
ATOM 715 C CA . THR A 1 89 ? -10.870 12.384 -0.775 1.00 92.62 89 THR A CA 1
ATOM 716 C C . THR A 1 89 ? -12.102 12.476 0.133 1.00 92.62 89 THR A C 1
ATOM 718 O O . THR A 1 89 ? -12.016 12.998 1.244 1.00 92.62 89 THR A O 1
ATOM 721 N N . GLY A 1 90 ? -13.271 12.057 -0.356 1.00 94.38 90 GLY A N 1
ATOM 722 C CA . GLY A 1 90 ? -14.545 12.160 0.341 1.00 94.38 90 GLY A CA 1
ATOM 723 C C . GLY A 1 90 ? -15.066 13.590 0.473 1.00 94.38 90 GLY A C 1
ATOM 724 O O . GLY A 1 90 ? -15.883 13.846 1.345 1.00 94.38 90 GLY A O 1
ATOM 725 N N . THR A 1 91 ? -14.580 14.559 -0.311 1.00 94.25 91 THR A N 1
ATOM 726 C CA . THR A 1 91 ? -15.018 15.965 -0.188 1.00 94.25 91 THR A CA 1
ATOM 727 C C . THR A 1 91 ? -16.518 16.115 -0.445 1.00 94.25 91 THR A C 1
ATOM 729 O O . THR A 1 91 ? -17.211 16.766 0.326 1.00 94.25 91 THR A O 1
ATOM 732 N N . GLU A 1 92 ? -17.028 15.470 -1.491 1.00 93.94 92 GLU A N 1
ATOM 733 C CA . GLU A 1 92 ? -18.453 15.503 -1.837 1.00 93.94 92 GLU A CA 1
ATOM 734 C C . GLU A 1 92 ? -19.265 14.559 -0.942 1.00 93.94 92 GLU A C 1
ATOM 736 O O . GLU A 1 92 ? -20.304 14.931 -0.401 1.00 93.94 92 GLU A O 1
ATOM 741 N N . THR A 1 93 ? -18.770 13.338 -0.729 1.00 95.94 93 THR A N 1
ATOM 742 C CA . THR A 1 93 ? -19.528 12.291 -0.032 1.00 95.94 93 THR A CA 1
ATOM 743 C C . THR A 1 93 ? -19.610 12.505 1.476 1.00 95.94 93 THR A C 1
ATOM 745 O O . THR A 1 93 ? -20.601 12.101 2.070 1.00 95.94 93 THR A O 1
ATOM 748 N N . ARG A 1 94 ? -18.645 13.198 2.099 1.00 95.25 94 ARG A N 1
ATOM 749 C CA . ARG A 1 94 ? -18.742 13.607 3.515 1.00 95.25 94 ARG A CA 1
ATOM 750 C C . ARG A 1 94 ? -19.690 14.788 3.735 1.00 95.25 94 ARG A C 1
ATOM 752 O O . ARG A 1 94 ? -20.161 14.977 4.848 1.00 95.25 94 ARG A O 1
ATOM 759 N N . ALA A 1 95 ? -19.972 15.580 2.697 1.00 94.75 95 ALA A N 1
ATOM 760 C CA . ALA A 1 95 ? -20.963 16.656 2.761 1.00 94.75 95 ALA A CA 1
ATOM 761 C C . ALA A 1 95 ? -22.402 16.146 2.550 1.00 94.75 95 ALA A C 1
ATOM 763 O O . ALA A 1 95 ? -23.360 16.834 2.896 1.00 94.75 95 ALA A O 1
ATOM 764 N N . SER A 1 96 ? -22.568 14.944 1.992 1.00 95.75 96 SER A N 1
ATOM 765 C CA . SER A 1 96 ? -23.869 14.293 1.851 1.00 95.75 96 SER A CA 1
ATOM 766 C C . SER A 1 96 ? -24.291 13.655 3.171 1.00 95.75 96 SER A C 1
ATOM 768 O O . SER A 1 96 ? -23.688 12.673 3.602 1.00 95.75 96 SER A O 1
ATOM 770 N N . HIS A 1 97 ? -25.362 14.170 3.781 1.00 94.75 97 HIS A N 1
ATOM 771 C CA . HIS A 1 97 ? -25.889 13.658 5.051 1.00 94.75 97 HIS A CA 1
ATOM 772 C C . HIS A 1 97 ? -26.151 12.145 5.022 1.00 94.75 97 HIS A C 1
ATOM 774 O O . HIS A 1 97 ? -25.771 11.448 5.954 1.00 94.75 97 HIS A O 1
ATOM 780 N N . TYR A 1 98 ? -26.713 11.628 3.925 1.00 95.81 98 TYR A N 1
ATOM 781 C CA . TYR A 1 98 ? -27.050 10.207 3.801 1.00 95.81 98 TYR A CA 1
ATOM 782 C C . TYR A 1 98 ? -25.823 9.298 3.686 1.00 95.81 98 TYR A C 1
ATOM 784 O O . TYR A 1 98 ? -25.832 8.182 4.188 1.00 95.81 98 TYR A O 1
ATOM 792 N N . LEU A 1 99 ? -24.764 9.751 3.010 1.00 96.00 99 LEU A N 1
ATOM 793 C CA . LEU A 1 99 ? -23.554 8.940 2.835 1.00 96.00 99 LEU A CA 1
ATOM 794 C C . LEU A 1 99 ? -22.655 9.015 4.068 1.00 96.00 99 LEU A C 1
ATOM 796 O O . LEU A 1 99 ? -22.059 8.014 4.456 1.00 96.00 99 LEU A O 1
ATOM 800 N N . ALA A 1 100 ? -22.584 10.192 4.689 1.00 94.75 100 ALA A N 1
ATOM 801 C CA . ALA A 1 100 ? -21.876 10.379 5.943 1.00 94.75 100 ALA A CA 1
ATOM 802 C C . ALA A 1 100 ? -22.521 9.574 7.082 1.00 94.75 100 ALA A C 1
ATOM 804 O O . ALA A 1 100 ? -21.802 9.071 7.930 1.00 94.75 100 ALA A O 1
ATOM 805 N N . GLU A 1 101 ? -23.845 9.393 7.094 1.00 95.44 101 GLU A N 1
ATOM 806 C CA . GLU A 1 101 ? -24.514 8.554 8.100 1.00 95.44 101 GLU A CA 1
ATOM 807 C C . GLU A 1 101 ? -24.086 7.077 8.023 1.00 95.44 101 GLU A C 1
ATOM 809 O O . GLU A 1 101 ? -23.930 6.429 9.055 1.00 95.44 101 GLU A O 1
ATOM 814 N N . LEU A 1 102 ? -23.853 6.547 6.817 1.00 95.19 102 LEU A N 1
ATOM 815 C CA . LEU A 1 102 ? -23.482 5.141 6.618 1.00 95.19 102 LEU A CA 1
ATOM 816 C C . LEU A 1 102 ? -22.032 4.831 7.020 1.00 95.19 102 LEU A C 1
ATOM 818 O O . LEU A 1 102 ? -21.754 3.744 7.520 1.00 95.19 102 LEU A O 1
ATOM 822 N N . SER A 1 103 ? -21.108 5.768 6.798 1.00 94.31 103 SER A N 1
ATOM 823 C CA . SER A 1 103 ? -19.696 5.635 7.179 1.00 94.31 103 SER A CA 1
ATOM 824 C C . SER A 1 103 ? -19.188 6.955 7.777 1.00 94.31 103 SER A C 1
ATOM 826 O O . SER A 1 103 ? -18.497 7.714 7.095 1.00 94.31 103 SER A O 1
ATOM 828 N N . PRO A 1 104 ? -19.523 7.251 9.043 1.00 92.69 104 PRO A N 1
ATOM 829 C CA . PRO A 1 104 ? -19.333 8.584 9.621 1.00 92.69 104 PRO A CA 1
ATOM 830 C C . PRO A 1 104 ? -17.892 8.902 10.016 1.00 92.69 104 PRO A C 1
ATOM 832 O O . PRO A 1 104 ? -17.502 10.071 10.051 1.00 92.69 104 PRO A O 1
ATOM 835 N N . GLU A 1 105 ? -17.096 7.881 10.326 1.00 92.19 105 GLU A N 1
ATOM 836 C CA . GLU A 1 105 ? -15.800 8.042 10.979 1.00 92.19 105 GLU A CA 1
ATOM 837 C C . GLU A 1 105 ? -14.690 7.313 10.223 1.00 92.19 105 GLU A C 1
ATOM 839 O O . GLU A 1 105 ? -14.918 6.358 9.479 1.00 92.19 105 GLU A O 1
ATOM 844 N N . MET A 1 106 ? -13.455 7.774 10.426 1.00 93.00 106 MET A N 1
ATOM 845 C CA . MET A 1 106 ? -12.274 7.035 9.992 1.00 93.00 106 MET A CA 1
ATOM 846 C C . MET A 1 106 ? -12.112 5.800 10.872 1.00 93.00 106 MET A C 1
ATOM 848 O O . MET A 1 106 ? -12.092 5.915 12.094 1.00 93.00 106 MET A O 1
ATOM 852 N N . TYR A 1 107 ? -11.926 4.63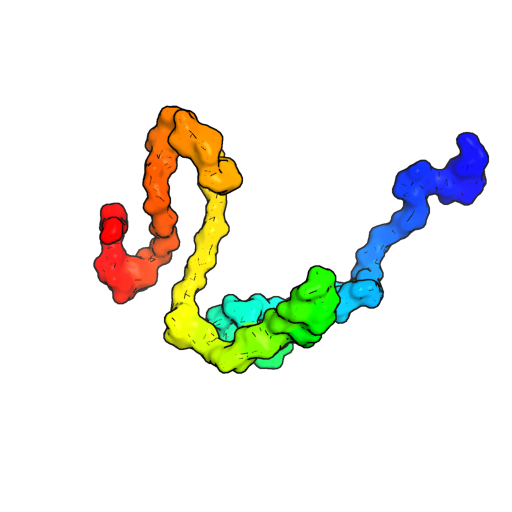9 10.254 1.00 93.81 107 TYR A N 1
ATOM 853 C CA . TYR A 1 107 ? -11.701 3.388 10.967 1.00 93.81 107 TYR A CA 1
ATOM 854 C C . TYR A 1 107 ? -10.533 2.607 10.365 1.00 93.81 107 TYR A C 1
ATOM 856 O O . TYR A 1 107 ? -10.109 2.837 9.230 1.00 93.81 107 TYR A O 1
ATOM 864 N N . GLY A 1 108 ? -10.006 1.675 11.155 1.00 93.88 108 GLY A N 1
ATOM 865 C CA . GLY A 1 108 ? -9.045 0.675 10.715 1.00 93.88 108 GLY A CA 1
ATOM 866 C C . GLY A 1 108 ? -9.605 -0.721 10.947 1.00 93.88 108 GLY A C 1
ATOM 867 O O . GLY A 1 108 ? -10.175 -1.002 11.999 1.00 93.88 108 GLY A O 1
ATOM 868 N N . GLU A 1 109 ? -9.423 -1.609 9.978 1.00 94.12 109 GLU A N 1
ATOM 869 C CA . GLU A 1 109 ? -9.749 -3.024 10.133 1.00 94.12 109 GLU A CA 1
ATOM 870 C C . GLU A 1 109 ? -8.496 -3.795 10.543 1.00 94.12 109 GLU A C 1
ATOM 872 O O . GLU A 1 109 ? -7.445 -3.698 9.906 1.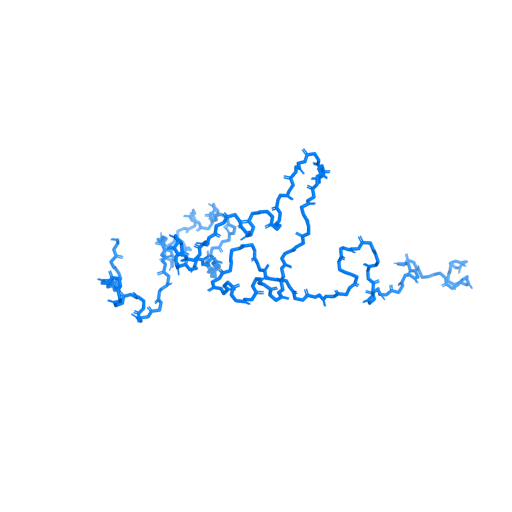00 94.12 109 GLU A O 1
ATOM 877 N N . LEU A 1 110 ? -8.598 -4.568 11.624 1.00 94.69 110 LEU A N 1
ATOM 878 C CA . LEU A 1 110 ? -7.499 -5.379 12.137 1.00 94.69 110 LEU A CA 1
ATOM 879 C C . LEU A 1 110 ? -7.918 -6.840 12.235 1.00 94.69 110 LEU A C 1
ATOM 881 O O . LEU A 1 110 ? -9.022 -7.178 12.658 1.00 94.69 110 LEU A O 1
ATOM 885 N N . HIS A 1 111 ? -6.985 -7.733 11.911 1.00 94.94 111 HIS A N 1
ATOM 886 C CA . HIS A 1 111 ? -7.178 -9.156 12.152 1.00 94.94 111 HIS A CA 1
ATOM 887 C C . HIS A 1 111 ? -7.297 -9.421 13.671 1.00 94.94 111 HIS A C 1
ATOM 889 O O . HIS A 1 111 ? -6.454 -8.918 14.423 1.00 94.94 111 HIS A O 1
ATOM 895 N N . PRO A 1 112 ? -8.231 -10.271 14.149 1.00 95.06 112 PRO A N 1
ATOM 896 C CA . PRO A 1 112 ? -8.459 -10.497 15.584 1.00 95.06 112 PRO A CA 1
ATOM 897 C C . PRO A 1 112 ? -7.196 -10.861 16.379 1.00 95.06 112 PRO A C 1
ATOM 899 O O . PRO A 1 112 ? -6.947 -10.316 17.448 1.00 95.06 112 PRO A O 1
ATOM 902 N N . ASN A 1 113 ? -6.336 -11.722 15.823 1.00 95.81 113 ASN A N 1
ATOM 903 C CA . ASN A 1 113 ? -5.052 -12.077 16.445 1.00 95.81 113 ASN A CA 1
ATOM 904 C C . ASN A 1 113 ? -4.104 -10.882 16.635 1.00 95.81 113 ASN A C 1
ATOM 906 O O . ASN A 1 113 ? -3.316 -10.874 17.576 1.00 95.81 113 ASN A O 1
ATOM 910 N N . MET A 1 114 ? -4.122 -9.906 15.723 1.00 94.38 114 MET A N 1
ATOM 911 C CA . MET A 1 114 ? -3.297 -8.703 15.837 1.00 94.38 114 MET A CA 1
ATOM 912 C C . MET A 1 114 ? -3.900 -7.743 16.862 1.00 94.38 114 MET A C 1
ATOM 914 O O . MET A 1 114 ? -3.169 -7.266 17.723 1.00 94.38 114 MET A O 1
ATOM 918 N N . ALA A 1 115 ? -5.220 -7.545 16.829 1.00 95.38 115 ALA A N 1
ATOM 919 C CA . ALA A 1 115 ? -5.930 -6.751 17.829 1.00 95.38 115 ALA A CA 1
ATOM 920 C C . ALA A 1 115 ? -5.674 -7.283 19.253 1.00 95.38 115 ALA A C 1
ATOM 922 O O . ALA A 1 115 ? -5.268 -6.525 20.127 1.00 95.38 115 ALA A O 1
ATOM 923 N N . ALA A 1 116 ? -5.761 -8.604 19.457 1.00 95.00 116 ALA A N 1
ATOM 924 C CA . ALA A 1 116 ? -5.467 -9.245 20.740 1.00 95.00 116 ALA A CA 1
ATOM 925 C C . ALA A 1 116 ? -4.014 -9.040 21.206 1.00 95.00 116 ALA A C 1
ATOM 927 O O . ALA A 1 116 ? -3.779 -8.808 22.389 1.00 95.00 116 ALA A O 1
ATOM 928 N N . LYS A 1 117 ? -3.035 -9.092 20.289 1.00 95.31 117 LYS A N 1
ATOM 929 C CA . LYS A 1 117 ? -1.621 -8.813 20.605 1.00 95.31 117 LYS A CA 1
ATOM 930 C C . LYS A 1 117 ? -1.383 -7.359 21.008 1.00 95.31 117 LYS A C 1
ATOM 932 O O . LYS A 1 117 ? -0.513 -7.104 21.831 1.00 95.31 117 LYS A O 1
ATOM 937 N N . LEU A 1 118 ? -2.128 -6.433 20.410 1.00 94.06 118 LEU A N 1
ATOM 938 C CA . LEU A 1 118 ? -2.053 -5.002 20.704 1.00 94.06 118 LEU A CA 1
ATOM 939 C C . LEU A 1 118 ? -2.937 -4.594 21.894 1.00 94.06 118 LEU A C 1
ATOM 941 O O . LEU A 1 118 ? -2.840 -3.463 22.352 1.00 94.06 118 LEU A O 1
ATOM 945 N N . GLY A 1 119 ? -3.782 -5.498 22.400 1.00 95.56 119 GLY A N 1
ATOM 946 C CA . GLY A 1 119 ? -4.733 -5.209 23.473 1.00 95.56 119 GLY A CA 1
ATOM 947 C C . GLY A 1 119 ? -5.928 -4.352 23.045 1.00 95.56 119 GLY A C 1
ATOM 948 O O . GLY A 1 119 ? -6.640 -3.868 23.916 1.00 95.56 119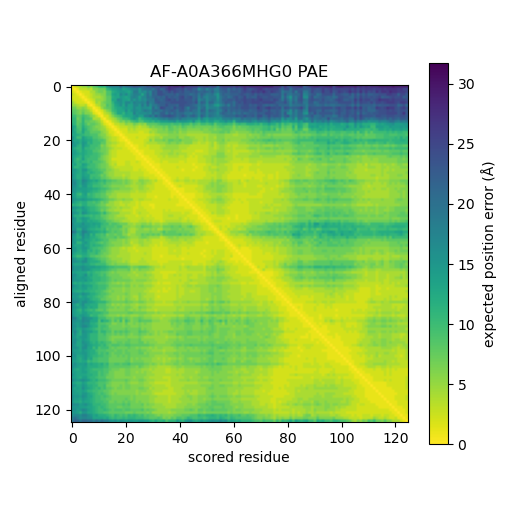 GLY A O 1
ATOM 949 N N . ILE A 1 120 ? -6.157 -4.192 21.737 1.00 95.25 120 ILE A N 1
ATOM 950 C CA . ILE A 1 120 ? -7.199 -3.326 21.171 1.00 95.25 120 ILE A CA 1
ATOM 951 C C . ILE A 1 120 ? -8.523 -4.084 21.103 1.00 95.25 120 ILE A C 1
ATOM 953 O O . ILE A 1 120 ? -8.591 -5.205 20.582 1.00 95.25 120 ILE A O 1
ATOM 957 N N . LYS A 1 121 ? -9.590 -3.461 21.598 1.00 95.06 121 LYS A N 1
ATOM 958 C CA . LYS A 1 121 ? -10.961 -3.970 21.518 1.00 95.06 121 LYS A CA 1
ATOM 959 C C . LYS A 1 121 ? -11.722 -3.334 20.358 1.00 95.06 121 LYS A C 1
ATOM 961 O O . LYS A 1 121 ? -11.372 -2.283 19.836 1.00 95.06 121 LYS A O 1
ATOM 966 N N . HIS A 1 122 ? -12.796 -3.997 19.939 1.00 94.56 122 HIS A N 1
ATOM 967 C CA . HIS A 1 122 ? -13.680 -3.453 18.913 1.00 94.56 122 HIS A CA 1
ATOM 968 C C . HIS A 1 122 ? -14.343 -2.152 19.396 1.00 94.56 122 HIS A C 1
ATOM 970 O O . HIS A 1 122 ? -14.880 -2.120 20.503 1.00 94.56 122 HIS A O 1
ATOM 976 N N . GLY A 1 123 ? -14.310 -1.111 18.557 1.00 92.19 123 GLY A N 1
ATOM 977 C CA . GLY A 1 123 ? -14.857 0.215 18.867 1.00 92.19 123 GLY A CA 1
ATOM 978 C C . GLY A 1 123 ? -13.992 1.061 19.806 1.00 92.19 123 GLY A C 1
ATOM 979 O O . GLY A 1 123 ? -14.436 2.118 20.243 1.00 92.19 123 GLY A O 1
ATOM 980 N N . GLU A 1 124 ? -12.785 0.602 20.144 1.00 92.75 124 GLU A N 1
ATOM 981 C CA . GLU A 1 124 ? -11.809 1.400 20.884 1.00 92.75 124 GLU A CA 1
ATOM 982 C C . GLU A 1 124 ? -11.181 2.455 19.960 1.00 92.75 124 GLU A C 1
ATOM 984 O O . GLU A 1 124 ? -10.906 2.165 18.792 1.00 92.75 124 GLU A O 1
ATOM 989 N N . MET A 1 125 ? -11.010 3.672 20.484 1.00 83.62 125 MET A N 1
ATOM 990 C CA . MET A 1 125 ? -10.444 4.827 19.776 1.00 83.62 125 MET A CA 1
ATOM 991 C C . MET A 1 125 ? -8.957 4.983 20.079 1.00 83.62 125 MET A C 1
ATOM 993 O O . MET A 1 125 ? -8.599 4.892 21.276 1.00 83.62 125 MET A O 1
#

Radius of gyration: 23.68 Å; Cα contacts (8 Å, |Δi|>4): 96; chains: 1; bounding box: 46×30×74 Å

Mean predicted aligned error: 7.2 Å

pLDDT: mean 90.16, std 7.29, range [59.97, 96.0]

Foldseek 3Di:
DVCVVVVADPVGPDDDQCFCVVDPGRHDDDA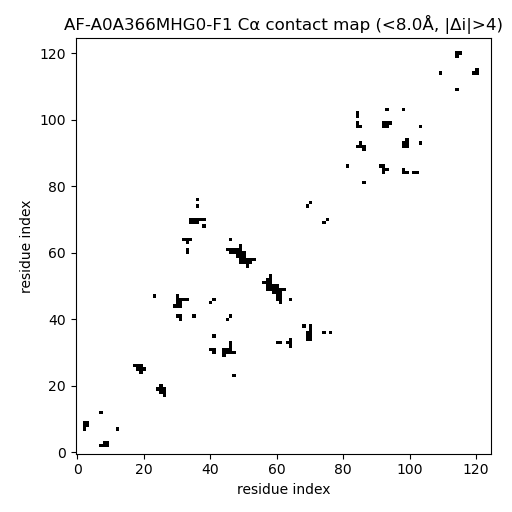DALQDLCPVVCVVHPWDCWDDPPVHDTGHGRCSSVVDNNCVVPVDDDDDDDDPQADDVRPPSQVDPVSCVVPVDDDDDDDPVVCVVVVHDPPDD

Sequence (125 aa):
KYALEAGLCPYGNAKAMTIAPSFIDPIPKHREPLHSFRPDLIEKYPASADKTNHWRVDVPYISRQTEKNWKEEFPINIVSGRVVEHMGTGTETRASHYLAELSPEMYGELHPNMAAKLGIKHGEM